Protein AF-A0A161HE14-F1 (afdb_monomer)

Mean predicted aligned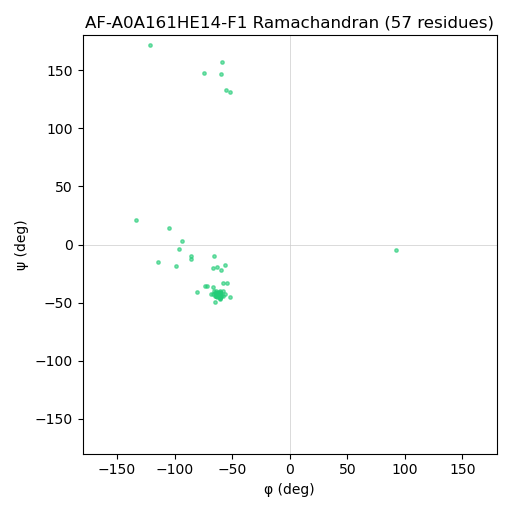 error: 5.92 Å

Foldseek 3Di:
DDPVVVVVVLVVLVCCCPVHPVVCVQVPPPHDPCSVVVSVVVSVVVVVVVVVVVVVVVD

Secondary structure (DSSP, 8-state):
--HHHHHHHHHHHHHHHHSSTTHHHHHSTTS-TTHHHHHHHHHHHHHHHHHHHHTTS--

Sequence (59 aa):
MSALDKTLILFLLGVLLFASPLVDWWSRPGMPWYLPYALWGGLIGVGMLIQWGRGRHDL

Solvent-accessible surface area (backbone atoms only — not comparable to full-atom values): 3548 Å² total; per-residue (Å²): 130,55,76,64,55,56,49,49,51,55,49,52,51,50,43,47,57,73,72,37,81,59,31,53,75,61,68,37,92,91,49,65,88,58,47,68,58,51,53,50,50,48,54,52,50,52,52,48,51,59,52,56,65,50,66,68,77,82,116

pLDDT: mean 86.14, std 10.92, range [49.88, 95.0]

Radius of gyration: 14.28 Å; Cα contacts (8 Å, |Δi|>4): 16; chains: 1; bounding box: 35×14×39 Å

Structure (mmCIF, N/CA/C/O backbone):
data_AF-A0A161HE14-F1
#
_entry.id   AF-A0A161HE14-F1
#
loop_
_atom_site.group_PDB
_atom_site.id
_atom_site.type_symbol
_atom_site.label_atom_id
_atom_site.label_alt_id
_atom_site.label_comp_id
_atom_site.label_asym_id
_atom_site.label_entity_id
_atom_site.label_seq_id
_atom_site.pdbx_PDB_ins_code
_atom_site.Cartn_x
_atom_site.Cartn_y
_atom_site.Cartn_z
_a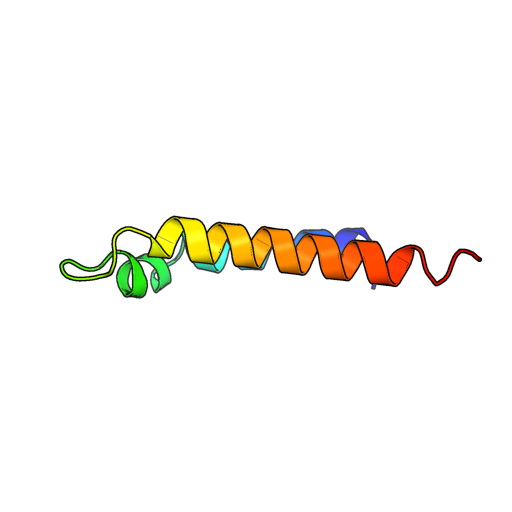tom_site.occupancy
_atom_site.B_iso_or_equiv
_atom_site.auth_seq_id
_atom_site.auth_comp_id
_atom_site.auth_asym_id
_atom_site.auth_atom_id
_atom_site.pdbx_PDB_model_num
ATOM 1 N N . MET A 1 1 ? 6.168 -10.638 -20.701 1.00 61.84 1 MET A N 1
ATOM 2 C CA . MET A 1 1 ? 5.032 -9.846 -20.181 1.00 61.84 1 MET A CA 1
ATOM 3 C C . MET A 1 1 ? 5.130 -8.448 -20.739 1.00 61.84 1 MET A C 1
ATOM 5 O O . MET A 1 1 ? 6.148 -7.789 -20.534 1.00 61.84 1 MET A O 1
ATOM 9 N N . SER A 1 2 ? 4.103 -8.044 -21.475 1.00 81.06 2 SER A N 1
ATOM 10 C CA . SER A 1 2 ? 3.931 -6.691 -21.988 1.00 81.06 2 SER A CA 1
ATOM 11 C C . SER A 1 2 ? 3.897 -5.681 -20.834 1.00 81.06 2 SER A C 1
ATOM 13 O O . SER A 1 2 ? 3.572 -6.024 -19.694 1.00 81.06 2 SER A O 1
ATOM 15 N N . ALA A 1 3 ? 4.222 -4.416 -21.115 1.00 78.12 3 ALA A N 1
ATOM 16 C CA . ALA A 1 3 ? 4.050 -3.328 -20.151 1.00 78.12 3 ALA A CA 1
ATOM 17 C C . ALA A 1 3 ? 2.602 -3.257 -19.633 1.00 78.12 3 ALA A C 1
ATOM 19 O O . ALA A 1 3 ? 2.385 -2.968 -18.459 1.00 78.12 3 ALA A O 1
ATOM 20 N N . LEU A 1 4 ? 1.640 -3.605 -20.492 1.00 85.25 4 LEU A N 1
ATOM 21 C CA . LEU A 1 4 ? 0.221 -3.659 -20.165 1.00 85.25 4 LEU A CA 1
ATOM 22 C C . LEU A 1 4 ? -0.104 -4.757 -19.137 1.00 85.25 4 LEU A C 1
ATOM 24 O O . LEU A 1 4 ? -0.844 -4.486 -18.198 1.00 85.25 4 LEU A O 1
ATOM 28 N N . ASP A 1 5 ? 0.519 -5.938 -19.231 1.00 88.31 5 ASP A N 1
ATOM 29 C CA . ASP A 1 5 ? 0.323 -7.031 -18.261 1.00 88.31 5 ASP A CA 1
ATOM 30 C C . ASP A 1 5 ? 0.780 -6.621 -16.853 1.00 88.31 5 ASP A C 1
ATOM 32 O O . ASP A 1 5 ? 0.117 -6.905 -15.858 1.00 88.31 5 ASP A O 1
ATOM 36 N N . LYS A 1 6 ? 1.912 -5.911 -16.757 1.00 84.94 6 LYS A N 1
ATOM 37 C CA . LYS A 1 6 ? 2.446 -5.412 -15.479 1.00 84.94 6 LYS A CA 1
ATOM 38 C C . LYS A 1 6 ? 1.533 -4.355 -14.860 1.00 84.94 6 LYS A C 1
ATOM 40 O O . LYS A 1 6 ? 1.283 -4.402 -13.657 1.00 84.94 6 LYS A O 1
ATOM 45 N N . THR A 1 7 ? 1.023 -3.432 -15.674 1.00 88.00 7 THR A N 1
ATOM 46 C CA . THR A 1 7 ? 0.058 -2.423 -15.222 1.00 88.00 7 THR A CA 1
ATOM 47 C C . THR A 1 7 ? -1.253 -3.070 -14.787 1.00 88.00 7 THR A C 1
ATOM 49 O O . THR A 1 7 ? -1.780 -2.702 -13.742 1.00 88.00 7 THR A O 1
ATOM 52 N N . LEU A 1 8 ? -1.746 -4.070 -15.524 1.00 92.56 8 LEU A N 1
ATOM 53 C CA . LEU A 1 8 ? -2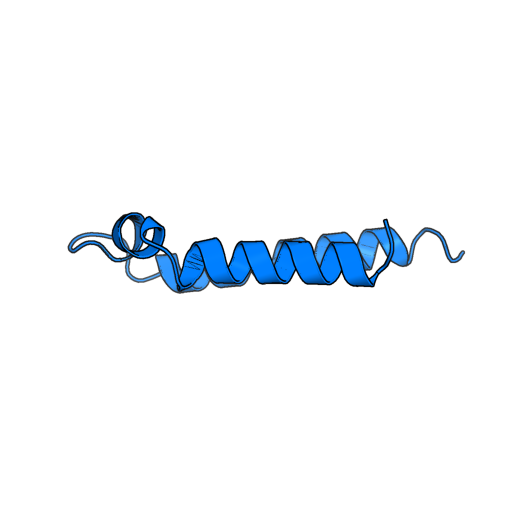.935 -4.834 -15.144 1.00 92.56 8 LEU A CA 1
ATOM 54 C C . LEU A 1 8 ? -2.752 -5.538 -13.801 1.00 92.56 8 LEU A C 1
ATOM 56 O O . LEU A 1 8 ? -3.644 -5.465 -12.965 1.00 92.56 8 LEU A O 1
ATOM 60 N N . ILE A 1 9 ? -1.603 -6.173 -13.559 1.00 91.31 9 ILE A N 1
ATOM 61 C CA . ILE A 1 9 ? -1.319 -6.840 -12.280 1.00 91.31 9 ILE A CA 1
ATOM 62 C C . ILE A 1 9 ? -1.262 -5.836 -11.128 1.00 91.31 9 ILE A C 1
ATOM 64 O O . ILE A 1 9 ? -1.854 -6.086 -10.082 1.00 91.31 9 ILE A O 1
ATOM 68 N N . LEU A 1 10 ? -0.593 -4.695 -11.313 1.00 91.00 10 LEU A N 1
ATOM 69 C CA . LEU A 1 10 ? -0.566 -3.621 -10.313 1.00 91.00 10 LEU A CA 1
ATOM 70 C C . LEU A 1 10 ? -1.969 -3.078 -10.028 1.00 91.00 10 LEU A C 1
ATOM 72 O O . LEU A 1 10 ? -2.325 -2.850 -8.875 1.00 91.00 10 LEU A O 1
ATOM 76 N N . PHE A 1 11 ? -2.775 -2.905 -11.072 1.00 92.69 11 PHE A N 1
ATOM 77 C CA . PHE A 1 11 ? -4.154 -2.459 -10.948 1.00 92.69 11 PHE A CA 1
ATOM 78 C C . PHE A 1 11 ? -5.013 -3.482 -10.195 1.00 92.69 11 PHE A C 1
ATOM 80 O O . PHE A 1 11 ? -5.674 -3.125 -9.224 1.00 92.69 11 PHE A O 1
ATOM 87 N N . LEU A 1 12 ? -4.950 -4.758 -10.582 1.00 93.62 12 LEU A N 1
ATOM 88 C CA . LEU A 1 12 ? -5.635 -5.866 -9.909 1.00 93.62 12 LEU A CA 1
ATOM 89 C C . LEU A 1 12 ? -5.217 -5.981 -8.441 1.00 93.62 12 LEU A C 1
ATOM 91 O O . LEU A 1 12 ? -6.069 -6.197 -7.584 1.00 93.62 12 LEU A O 1
ATOM 95 N N . LEU A 1 13 ? -3.933 -5.785 -8.136 1.00 92.25 13 LEU A N 1
ATOM 96 C CA . LEU A 1 13 ? -3.426 -5.756 -6.766 1.00 92.25 13 LEU A CA 1
ATOM 97 C C . LEU A 1 13 ? -4.022 -4.587 -5.970 1.00 92.25 13 LEU A C 1
ATOM 99 O O . LEU A 1 13 ? -4.447 -4.779 -4.834 1.00 92.25 13 LEU A O 1
ATOM 103 N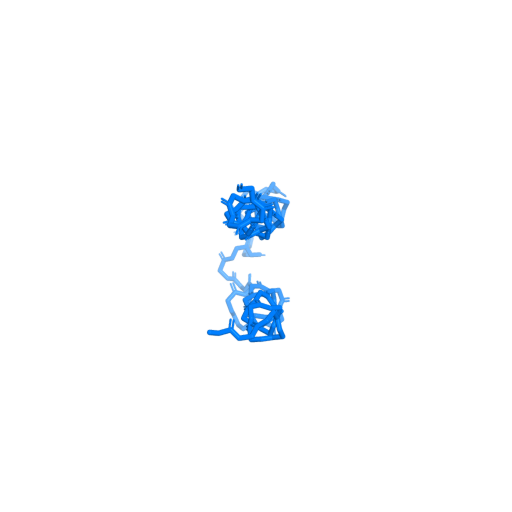 N . GLY A 1 14 ? -4.106 -3.397 -6.568 1.00 91.12 14 GLY A N 1
ATOM 104 C CA . GLY A 1 14 ? -4.778 -2.249 -5.960 1.00 91.12 14 GLY A CA 1
ATOM 105 C C . GLY A 1 14 ? -6.261 -2.520 -5.691 1.00 91.12 14 GLY A C 1
ATOM 106 O O . GLY A 1 14 ? -6.736 -2.307 -4.579 1.00 91.12 14 GLY A O 1
ATOM 107 N N . VAL A 1 15 ? -6.986 -3.066 -6.670 1.00 92.75 15 VAL A N 1
ATOM 108 C CA . VAL A 1 15 ? -8.400 -3.450 -6.513 1.00 92.75 15 VAL A CA 1
ATOM 109 C C . VAL A 1 15 ? -8.566 -4.503 -5.415 1.00 92.75 15 VAL A C 1
ATOM 111 O O . VAL A 1 15 ? -9.463 -4.386 -4.585 1.00 92.75 15 VAL A O 1
ATOM 114 N N . LEU A 1 16 ? -7.680 -5.498 -5.344 1.00 91.19 16 LEU A N 1
ATOM 115 C CA . LEU A 1 16 ? -7.706 -6.506 -4.286 1.00 91.19 16 LEU A CA 1
ATOM 116 C C . LEU A 1 16 ? -7.472 -5.883 -2.901 1.00 91.19 16 LEU A C 1
ATOM 118 O O . LEU A 1 16 ? -8.152 -6.242 -1.945 1.00 91.19 16 LEU A O 1
ATOM 122 N N . LEU A 1 17 ? -6.535 -4.947 -2.774 1.00 89.00 17 LEU A N 1
ATOM 123 C CA . LEU A 1 17 ? -6.210 -4.327 -1.489 1.00 89.00 17 LEU A CA 1
ATOM 124 C C . LEU A 1 17 ? -7.279 -3.338 -1.008 1.00 89.00 17 LEU A C 1
ATOM 126 O O . LEU A 1 17 ? -7.517 -3.259 0.197 1.00 89.00 17 LEU A O 1
ATOM 130 N N . PHE A 1 18 ? -7.916 -2.605 -1.927 1.00 89.44 18 PHE A N 1
ATOM 131 C CA . PHE A 1 18 ? -8.778 -1.461 -1.599 1.00 89.44 18 PHE A CA 1
ATOM 132 C C . PHE A 1 18 ? -10.265 -1.639 -1.927 1.00 89.44 18 PHE A C 1
ATOM 134 O O . PHE A 1 18 ? -11.078 -0.860 -1.439 1.00 89.44 18 PHE A O 1
ATOM 141 N N . ALA A 1 19 ? -10.644 -2.631 -2.732 1.00 88.69 19 ALA A N 1
ATOM 142 C CA . ALA A 1 19 ? -12.019 -2.828 -3.201 1.00 88.69 19 ALA A CA 1
ATOM 143 C C . ALA A 1 19 ? -12.500 -4.284 -3.068 1.00 88.69 19 ALA A C 1
ATOM 145 O O . ALA A 1 19 ? -13.443 -4.699 -3.740 1.00 88.69 19 ALA A O 1
ATOM 146 N N . SER A 1 20 ? -11.861 -5.071 -2.201 1.00 89.19 20 SER A N 1
ATOM 147 C CA . SER A 1 20 ? -12.242 -6.460 -1.935 1.00 89.19 20 SER A CA 1
ATOM 148 C C . SER A 1 20 ? -12.571 -6.688 -0.453 1.00 89.19 20 SER A C 1
ATOM 150 O O . SER A 1 20 ? -12.291 -5.822 0.378 1.00 89.19 20 SER A O 1
ATOM 152 N N . PRO A 1 21 ? -13.100 -7.870 -0.076 1.00 89.12 21 PRO A N 1
ATOM 153 C CA . PRO A 1 21 ? -13.306 -8.236 1.328 1.00 89.12 21 PRO A CA 1
ATOM 154 C C . PRO A 1 21 ? -12.032 -8.166 2.185 1.00 89.12 21 PRO A C 1
ATOM 156 O O . PRO A 1 21 ? -12.116 -8.090 3.406 1.00 89.12 21 PRO A O 1
ATOM 159 N N . LEU A 1 22 ? -10.850 -8.154 1.558 1.00 88.62 22 LEU A N 1
ATOM 160 C CA . LEU A 1 22 ? -9.565 -7.976 2.233 1.00 88.62 22 LEU A CA 1
ATOM 161 C C . LEU A 1 22 ? -9.429 -6.605 2.915 1.00 88.62 22 LEU A C 1
ATOM 163 O O . LEU A 1 22 ? -8.610 -6.468 3.821 1.00 88.62 22 LEU A O 1
ATOM 167 N N . VAL A 1 23 ? -10.241 -5.617 2.518 1.00 91.06 23 VAL A N 1
ATOM 168 C CA . VAL A 1 23 ? -10.324 -4.307 3.180 1.00 91.06 23 VAL A CA 1
ATOM 169 C C . VAL A 1 23 ? -10.648 -4.469 4.659 1.00 91.06 23 VAL A C 1
ATOM 171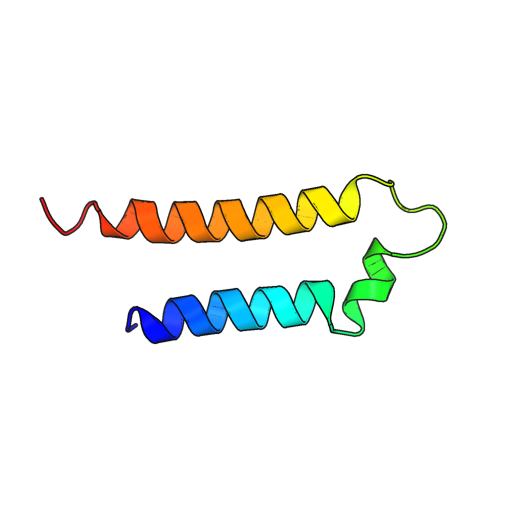 O O . VAL A 1 23 ? -9.976 -3.871 5.493 1.00 91.06 23 VAL A O 1
ATOM 174 N N . ASP A 1 24 ? -11.582 -5.365 4.990 1.00 90.00 24 ASP A N 1
ATOM 175 C CA . ASP A 1 24 ? -12.017 -5.604 6.367 1.00 90.00 24 ASP A CA 1
ATOM 176 C C . ASP A 1 24 ? -10.849 -6.010 7.279 1.00 90.00 24 ASP A C 1
ATOM 178 O O . ASP A 1 24 ? -10.799 -5.627 8.442 1.00 90.00 24 ASP A O 1
ATOM 182 N N . TRP A 1 25 ? -9.848 -6.727 6.760 1.00 89.06 25 TRP A N 1
ATOM 183 C CA . TRP A 1 25 ? -8.704 -7.167 7.559 1.00 89.06 25 TRP A 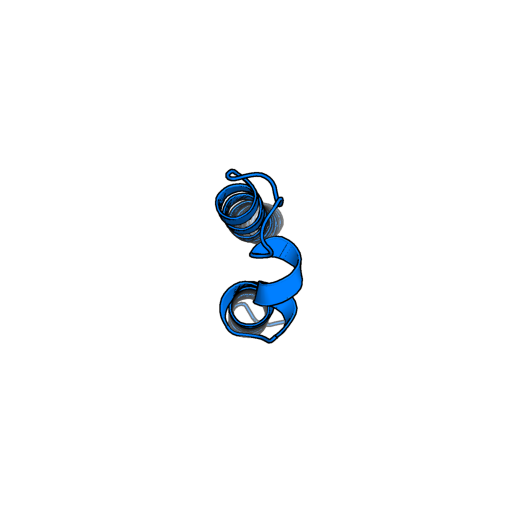CA 1
ATOM 184 C C . TRP A 1 25 ? -7.863 -6.003 8.105 1.00 89.06 25 TRP A C 1
ATOM 186 O O . TRP A 1 25 ? -7.466 -6.043 9.271 1.00 89.06 25 TRP A O 1
ATOM 196 N N . TRP A 1 26 ? -7.610 -4.967 7.301 1.00 87.81 26 TRP A N 1
ATOM 197 C CA . TRP A 1 26 ? -6.802 -3.815 7.714 1.00 87.81 26 TRP A CA 1
ATOM 198 C C . TRP A 1 26 ? -7.639 -2.608 8.151 1.00 87.81 26 TRP A C 1
ATOM 200 O O . TRP A 1 26 ? -7.118 -1.739 8.847 1.00 87.81 26 TRP A O 1
ATOM 210 N N . SER A 1 27 ? -8.924 -2.550 7.782 1.00 90.69 27 SER A N 1
ATOM 211 C CA . SER A 1 27 ? -9.852 -1.478 8.165 1.00 90.69 27 SER A CA 1
ATOM 212 C C . SER A 1 27 ? -10.664 -1.793 9.426 1.00 90.69 27 SER A C 1
ATOM 214 O O . SER A 1 27 ? -11.539 -1.012 9.804 1.00 90.69 27 SER A O 1
ATOM 216 N N . ARG A 1 28 ? -10.419 -2.943 10.064 1.00 92.00 28 ARG A N 1
ATOM 217 C CA . ARG A 1 28 ? -11.096 -3.356 11.297 1.00 92.00 28 ARG A CA 1
ATOM 218 C C . ARG A 1 28 ? -10.870 -2.367 12.448 1.00 92.00 28 ARG A C 1
ATOM 220 O O . ARG A 1 28 ? -9.772 -1.823 12.590 1.00 92.00 28 ARG A O 1
ATOM 227 N N . PRO A 1 29 ? -11.862 -2.187 13.337 1.00 88.94 29 PRO A N 1
ATOM 228 C CA . PRO A 1 29 ? -11.682 -1.417 14.564 1.00 88.94 29 PRO A CA 1
ATOM 229 C C . PRO A 1 29 ? -10.507 -1.956 15.393 1.00 88.94 29 PRO A C 1
ATOM 231 O O . PRO A 1 29 ? -10.394 -3.161 15.605 1.00 88.94 29 PRO A O 1
ATOM 234 N N . GLY A 1 30 ? -9.634 -1.062 15.861 1.00 90.38 30 GLY A N 1
ATOM 235 C CA . GLY A 1 30 ? -8.425 -1.420 16.615 1.00 90.38 30 GLY A CA 1
ATOM 236 C C . GLY A 1 30 ? -7.166 -1.605 15.762 1.00 90.38 30 GLY A C 1
ATOM 237 O O . GLY A 1 30 ? -6.083 -1.771 16.321 1.00 90.38 30 GLY A O 1
ATOM 238 N N . MET A 1 31 ? -7.271 -1.527 14.432 1.00 91.00 31 MET A N 1
ATOM 239 C CA . MET A 1 31 ? -6.095 -1.504 13.567 1.00 91.00 31 MET A CA 1
ATOM 240 C C . MET A 1 31 ? -5.366 -0.147 13.593 1.00 91.00 31 MET A C 1
ATOM 242 O O . MET A 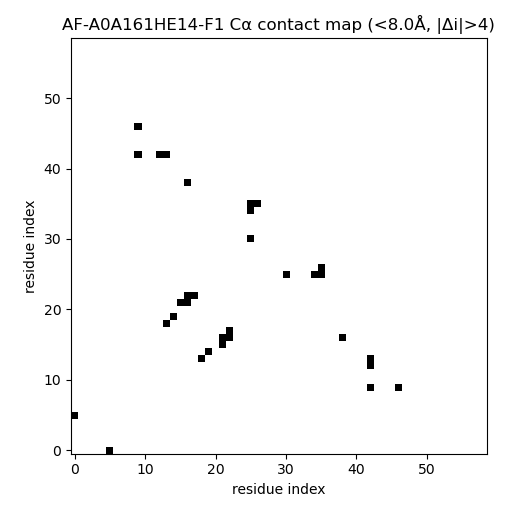1 31 ? -6.000 0.903 13.737 1.00 91.00 31 MET A O 1
ATOM 246 N N . PRO A 1 32 ? -4.029 -0.142 13.429 1.00 93.12 32 PRO A N 1
ATOM 247 C CA . PRO A 1 32 ? -3.244 1.076 13.286 1.00 93.12 32 PRO A CA 1
ATOM 248 C C . PRO A 1 32 ? -3.766 2.016 12.195 1.00 93.12 32 PRO A C 1
ATOM 250 O O . PRO A 1 32 ? -3.940 1.630 11.042 1.00 93.12 32 PRO A O 1
ATOM 253 N N . TRP A 1 33 ? -3.909 3.296 12.538 1.00 91.19 33 TRP A N 1
ATOM 254 C CA . TRP A 1 33 ? -4.404 4.341 11.634 1.00 91.19 33 TRP A CA 1
ATOM 255 C C . TRP A 1 33 ? -3.549 4.527 10.371 1.00 91.19 33 TRP A C 1
ATOM 257 O O . TRP A 1 33 ? -4.034 5.049 9.369 1.00 91.19 33 TRP A O 1
ATOM 267 N N . TYR A 1 34 ? -2.276 4.115 10.407 1.00 92.38 34 TYR A N 1
ATOM 268 C CA . TYR A 1 34 ? -1.349 4.291 9.293 1.00 92.38 34 TYR A CA 1
ATOM 269 C C . TYR A 1 34 ? -1.406 3.164 8.246 1.00 92.38 34 TYR A C 1
ATOM 271 O O . TYR A 1 34 ? -0.814 3.300 7.175 1.00 92.38 34 TYR A O 1
ATOM 279 N N . LEU A 1 35 ? -2.105 2.056 8.525 1.00 92.69 35 LEU A N 1
ATOM 280 C CA . LEU A 1 35 ? -2.197 0.890 7.633 1.00 92.69 35 LEU A CA 1
ATOM 281 C C . LEU A 1 35 ? -2.619 1.218 6.192 1.00 92.69 35 LEU A C 1
ATOM 283 O O . LEU A 1 35 ? -1.955 0.729 5.276 1.00 92.69 35 LEU A O 1
ATOM 287 N N . PRO A 1 36 ? -3.642 2.063 5.946 1.00 91.19 36 PRO A N 1
ATOM 288 C CA . PRO A 1 36 ? -4.049 2.401 4.583 1.00 91.19 36 PRO A CA 1
ATOM 289 C C . PRO A 1 36 ? -2.910 3.065 3.801 1.00 91.19 36 PRO A C 1
ATOM 291 O O . PRO A 1 36 ? -2.674 2.742 2.638 1.00 91.19 36 PRO A O 1
ATOM 294 N N . TYR A 1 37 ? -2.156 3.950 4.458 1.00 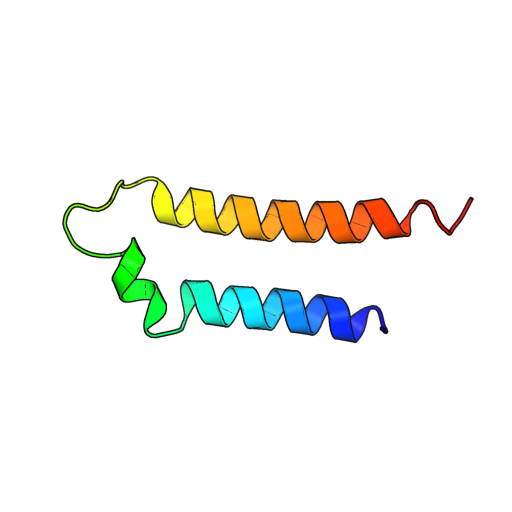92.50 37 TYR A N 1
ATOM 295 C CA . TYR A 1 37 ? -1.021 4.644 3.852 1.00 92.50 37 TYR A CA 1
ATOM 296 C C . TYR A 1 37 ? 0.172 3.709 3.642 1.00 92.50 37 TYR A C 1
ATOM 298 O O . TYR A 1 37 ? 0.860 3.827 2.633 1.00 92.50 37 TYR A O 1
ATOM 306 N N . ALA A 1 38 ? 0.400 2.755 4.550 1.00 93.81 38 ALA A N 1
ATOM 307 C CA . ALA A 1 38 ? 1.436 1.737 4.390 1.00 93.81 38 ALA A CA 1
ATOM 308 C C . ALA A 1 38 ? 1.152 0.820 3.188 1.00 93.81 38 ALA A C 1
ATOM 310 O O . ALA A 1 38 ? 2.059 0.536 2.406 1.00 93.81 38 ALA A O 1
ATOM 311 N N . LEU A 1 39 ? -0.107 0.413 2.992 1.00 91.81 39 LEU A N 1
ATOM 312 C CA . LEU A 1 39 ? -0.530 -0.377 1.831 1.00 91.81 39 LEU A CA 1
ATOM 313 C C . LEU A 1 39 ? -0.383 0.408 0.523 1.00 91.81 39 LEU A C 1
ATOM 315 O O . LEU A 1 39 ? 0.162 -0.113 -0.451 1.00 91.81 39 LEU A O 1
ATOM 319 N N . TRP A 1 40 ? -0.797 1.679 0.514 1.00 92.56 40 TRP A N 1
ATOM 320 C CA . TRP A 1 40 ? -0.586 2.577 -0.625 1.00 92.56 40 TRP A CA 1
ATOM 321 C C . TRP A 1 40 ? 0.898 2.774 -0.940 1.00 92.56 40 TRP A C 1
ATOM 323 O O . TRP A 1 40 ? 1.307 2.658 -2.096 1.00 92.56 40 TRP A O 1
ATOM 333 N N . GLY A 1 41 ? 1.716 3.017 0.084 1.00 94.88 41 GLY A N 1
ATOM 334 C CA . GLY A 1 41 ? 3.164 3.147 -0.049 1.00 94.88 41 GLY A CA 1
ATOM 335 C C . GLY A 1 41 ? 3.808 1.877 -0.602 1.00 94.88 41 GLY A C 1
ATOM 336 O O . GLY A 1 41 ? 4.649 1.957 -1.495 1.00 94.88 41 GLY A O 1
ATOM 337 N N . GLY A 1 42 ? 3.358 0.704 -0.149 1.00 94.19 42 GLY A N 1
ATOM 338 C CA . GLY A 1 42 ? 3.780 -0.587 -0.689 1.00 94.19 42 GLY A CA 1
ATOM 339 C C . GLY A 1 42 ? 3.446 -0.737 -2.174 1.00 94.19 42 GLY A C 1
ATOM 340 O O . GLY A 1 42 ? 4.317 -1.105 -2.960 1.00 94.19 42 GLY A O 1
ATOM 341 N N . LEU A 1 43 ? 2.222 -0.387 -2.584 1.00 92.56 43 LEU A N 1
ATOM 342 C CA . LEU A 1 43 ? 1.797 -0.457 -3.985 1.00 92.56 43 LEU A CA 1
ATOM 343 C C . LEU A 1 43 ? 2.650 0.449 -4.889 1.00 92.56 43 LEU A C 1
ATOM 345 O O . LEU A 1 43 ? 3.123 0.015 -5.942 1.00 92.56 43 LEU A O 1
ATOM 349 N N . ILE A 1 44 ? 2.896 1.688 -4.453 1.00 92.31 44 ILE A N 1
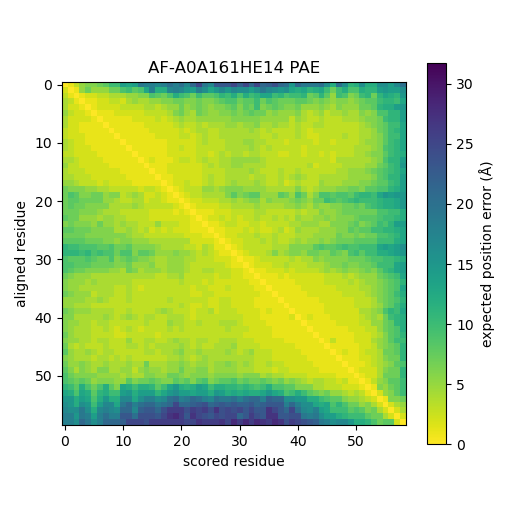ATOM 350 C CA . ILE A 1 44 ? 3.752 2.647 -5.166 1.00 92.31 44 ILE A CA 1
ATOM 351 C C . ILE A 1 44 ? 5.195 2.136 -5.228 1.00 92.31 44 ILE A C 1
ATOM 353 O O . ILE A 1 44 ? 5.810 2.174 -6.293 1.00 92.31 44 ILE A O 1
ATOM 357 N N . GLY A 1 45 ? 5.724 1.610 -4.121 1.00 95.00 45 GLY A N 1
ATOM 358 C CA . GLY A 1 45 ? 7.068 1.039 -4.053 1.00 95.00 45 GLY A CA 1
ATOM 359 C C . GLY A 1 45 ? 7.256 -0.130 -5.021 1.00 95.00 45 GLY A C 1
ATOM 360 O O . GLY A 1 45 ? 8.239 -0.165 -5.759 1.00 95.00 45 GLY A O 1
ATOM 361 N N . VAL A 1 46 ? 6.285 -1.045 -5.101 1.00 91.19 46 VAL A N 1
ATOM 362 C CA . VAL A 1 46 ? 6.296 -2.146 -6.080 1.00 91.19 46 VAL A CA 1
ATOM 363 C C . VAL A 1 46 ? 6.262 -1.603 -7.510 1.00 91.19 46 VAL A C 1
ATOM 365 O O . VAL A 1 46 ? 7.049 -2.043 -8.350 1.00 91.19 46 VAL A O 1
ATOM 368 N N . GLY A 1 47 ? 5.413 -0.611 -7.792 1.00 90.12 47 GLY A N 1
ATOM 369 C CA . GLY A 1 47 ? 5.384 0.060 -9.094 1.00 90.12 47 GLY A CA 1
ATOM 370 C C . GLY A 1 47 ? 6.734 0.682 -9.463 1.00 90.12 47 GLY A C 1
ATOM 371 O O . GLY A 1 47 ? 7.228 0.487 -10.576 1.00 90.12 47 GLY A O 1
ATOM 372 N N . MET A 1 48 ? 7.375 1.360 -8.511 1.00 91.00 48 MET A N 1
ATOM 373 C CA . MET A 1 48 ? 8.696 1.959 -8.683 1.00 91.00 48 MET A CA 1
ATOM 374 C C . MET A 1 48 ? 9.771 0.899 -8.947 1.00 91.00 48 MET A C 1
ATOM 376 O O . MET A 1 48 ? 10.536 1.049 -9.896 1.00 91.00 48 MET A O 1
ATOM 380 N N . LEU A 1 49 ? 9.796 -0.203 -8.192 1.00 89.38 49 LEU A N 1
ATOM 381 C CA . LEU A 1 49 ? 10.729 -1.318 -8.411 1.00 89.38 49 LEU A CA 1
ATOM 382 C C . LEU A 1 49 ? 10.572 -1.933 -9.810 1.00 89.38 49 LEU A C 1
ATOM 384 O O . LEU A 1 49 ? 11.565 -2.206 -10.488 1.00 89.38 49 LEU A O 1
ATOM 388 N N . ILE A 1 50 ? 9.330 -2.104 -10.274 1.00 87.62 50 ILE A N 1
ATOM 389 C CA . ILE A 1 50 ? 9.031 -2.628 -11.615 1.00 87.62 50 ILE A CA 1
ATOM 390 C C . ILE A 1 50 ? 9.546 -1.686 -12.710 1.00 87.62 50 ILE A C 1
ATOM 392 O O . ILE A 1 50 ? 10.066 -2.155 -13.728 1.00 87.62 50 ILE A O 1
ATOM 396 N N . GLN A 1 51 ? 9.401 -0.373 -12.518 1.00 84.44 51 GLN A N 1
ATOM 397 C CA . GLN A 1 51 ? 9.913 0.641 -13.444 1.00 84.44 51 GLN A CA 1
ATOM 398 C C . GLN A 1 51 ? 11.445 0.670 -13.440 1.00 84.44 51 GLN A C 1
ATOM 400 O O . GLN A 1 51 ? 12.071 0.701 -14.499 1.00 84.44 51 GLN A O 1
ATOM 405 N N . TRP A 1 52 ? 12.058 0.589 -12.259 1.00 82.62 52 TRP A N 1
ATOM 406 C CA . TRP A 1 52 ? 13.507 0.671 -12.100 1.00 82.62 52 TRP A CA 1
ATOM 407 C C . TRP A 1 52 ? 14.232 -0.527 -12.720 1.00 82.62 52 TRP A C 1
ATOM 409 O O . TRP A 1 52 ? 15.273 -0.365 -13.352 1.00 82.62 52 TRP A O 1
ATOM 419 N N . GLY A 1 53 ? 13.645 -1.724 -12.622 1.00 77.00 53 GLY A N 1
ATOM 420 C CA . GLY A 1 53 ? 14.144 -2.915 -13.312 1.00 77.00 53 GLY A CA 1
ATOM 421 C C . GLY A 1 53 ? 14.034 -2.844 -14.842 1.00 77.00 53 GLY A C 1
ATOM 422 O O . GLY A 1 53 ? 14.741 -3.572 -15.529 1.00 77.00 53 GLY A O 1
ATOM 423 N N . ARG A 1 54 ? 13.178 -1.970 -15.392 1.00 69.19 54 ARG A N 1
ATOM 424 C CA . ARG A 1 54 ? 13.022 -1.763 -16.844 1.00 69.19 54 ARG A CA 1
ATOM 425 C C . ARG A 1 54 ? 14.107 -0.857 -17.422 1.00 69.19 54 ARG A C 1
ATOM 427 O O . ARG A 1 54 ? 14.663 -1.198 -18.454 1.00 69.19 54 ARG A O 1
ATOM 434 N N . GLY A 1 55 ? 14.472 0.218 -16.719 1.00 61.72 55 GLY A N 1
ATOM 435 C CA . GLY A 1 55 ? 15.522 1.148 -17.163 1.00 61.72 55 GLY A CA 1
ATOM 436 C C . GLY A 1 55 ? 16.936 0.552 -17.220 1.00 61.72 55 GLY A C 1
ATOM 437 O O . GLY A 1 55 ? 17.835 1.178 -17.762 1.00 61.72 55 GLY A O 1
ATOM 438 N N . ARG A 1 56 ? 17.148 -0.657 -16.679 1.00 58.69 56 ARG A N 1
ATOM 439 C CA . ARG A 1 56 ? 18.424 -1.389 -16.768 1.00 58.69 56 ARG A CA 1
ATOM 440 C C . ARG A 1 56 ? 18.582 -2.221 -18.043 1.00 58.69 56 ARG A C 1
ATOM 442 O O . ARG A 1 56 ? 19.679 -2.705 -18.276 1.00 58.69 56 ARG A O 1
ATOM 449 N N . HIS A 1 57 ? 17.513 -2.433 -18.814 1.00 52.66 57 HIS A N 1
ATOM 450 C CA . HIS A 1 57 ? 17.571 -3.180 -20.079 1.00 52.66 57 HIS A CA 1
ATOM 451 C C . HIS A 1 57 ? 17.712 -2.276 -21.317 1.00 52.66 57 HIS A C 1
ATOM 453 O O . HIS A 1 57 ? 17.863 -2.806 -22.412 1.00 52.66 57 HIS A O 1
ATOM 459 N N . ASP A 1 58 ? 17.685 -0.949 -21.139 1.00 55.78 58 ASP A N 1
ATOM 460 C CA . ASP A 1 58 ? 17.804 0.044 -22.219 1.00 55.78 58 ASP A CA 1
ATOM 461 C C . ASP A 1 58 ? 19.199 0.726 -22.264 1.00 55.78 58 ASP A C 1
ATOM 463 O O . ASP A 1 58 ? 19.360 1.757 -22.918 1.00 55.78 58 ASP A O 1
ATOM 467 N N . LEU A 1 59 ? 20.205 0.173 -21.569 1.00 49.88 59 LEU A N 1
ATOM 468 C CA . LEU A 1 59 ? 21.619 0.594 -21.590 1.00 49.88 59 LEU A CA 1
ATOM 469 C C . LEU A 1 59 ? 22.509 -0.586 -21.989 1.00 49.88 59 LEU A C 1
ATOM 471 O O . LEU A 1 59 ? 23.504 -0.344 -22.705 1.00 49.88 59 LEU A O 1
#